Protein AF-A0A5R9R7L0-F1 (afdb_monomer_lite)

Foldseek 3Di:
DDDDDDPPPPVVVVVVVVVVVVPDPVLVLLVQLVVDQAVVSNQVSLVVVVWHWDDDPLWIWTDDVVVRDIDTNCVSVDGSVNCCVRHNDDDPPD

Secondary structure (DSSP, 8-state):
--------HHHHHHHHHHHHHS--HHHHHHHHHHH-SSHHHHHHHHHHTT-EEEEETTEEEEEETTTTEEEEGGGGT--HHHHHHHH-S-----

Radius of gyration: 19.69 Å; chains: 1; bounding box: 74×24×31 Å

Sequence (94 aa):
MSSSHAPLEDASIRRLADLLEQGTERERVFARLRAAKSWWAVGEILQQYGLSVIGNDGELFAVNFEQREFFALADCGHNMQVFEERLGPYTCEG

pLDDT: mean 80.38, std 15.88, range [40.28, 94.19]

Structure (mmCIF, N/CA/C/O backbone):
data_AF-A0A5R9R7L0-F1
#
_entry.id   AF-A0A5R9R7L0-F1
#
loop_
_atom_site.group_PDB
_atom_site.id
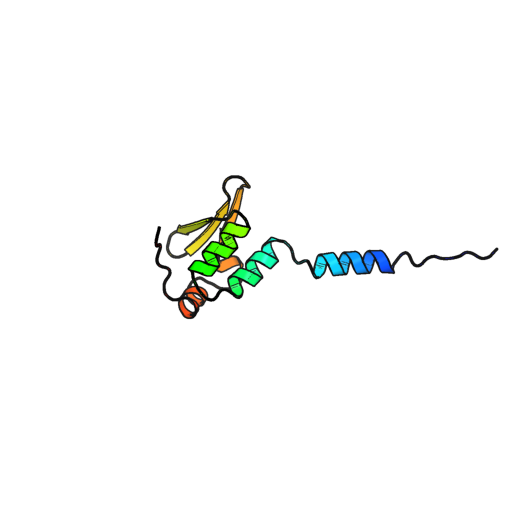_atom_site.type_symbol
_atom_site.label_atom_id
_atom_site.label_alt_id
_atom_site.label_comp_id
_atom_site.label_asym_id
_atom_site.label_entity_id
_atom_site.label_seq_id
_atom_site.pdbx_PDB_ins_code
_atom_site.Cartn_x
_atom_site.Cartn_y
_atom_site.Cartn_z
_atom_site.occupancy
_atom_site.B_iso_or_equiv
_atom_site.auth_seq_id
_atom_site.auth_comp_id
_atom_site.auth_asym_id
_atom_site.auth_atom_id
_atom_site.pdbx_PDB_model_num
ATOM 1 N N . MET A 1 1 ? -60.791 11.621 10.330 1.00 40.28 1 MET A N 1
ATOM 2 C CA . MET A 1 1 ? -59.567 11.076 10.953 1.00 40.28 1 MET A CA 1
ATOM 3 C C . MET A 1 1 ? -58.614 10.756 9.812 1.00 40.28 1 MET A C 1
ATOM 5 O O . MET A 1 1 ? -58.765 9.713 9.194 1.00 40.28 1 MET A O 1
ATOM 9 N N . SER A 1 2 ? -57.753 11.703 9.435 1.00 44.09 2 SER A N 1
ATOM 10 C CA . SER A 1 2 ? -56.795 11.520 8.336 1.00 44.09 2 SER A CA 1
ATOM 11 C C . SER A 1 2 ? -55.444 11.170 8.940 1.00 44.09 2 SER A C 1
ATOM 13 O O . SER A 1 2 ? -54.792 12.027 9.530 1.00 44.09 2 SER A O 1
ATOM 15 N N . SER A 1 3 ? -55.064 9.898 8.849 1.00 45.59 3 SER A N 1
ATOM 16 C CA . SER A 1 3 ? -53.746 9.431 9.267 1.00 45.59 3 SER A CA 1
ATOM 17 C C . SER A 1 3 ? -52.723 9.819 8.203 1.00 45.59 3 SER A C 1
ATOM 19 O O . SER A 1 3 ? -52.651 9.198 7.145 1.00 45.59 3 SER A O 1
ATOM 21 N N . SER A 1 4 ? -51.946 10.864 8.480 1.00 53.06 4 SER A N 1
ATOM 22 C CA . SER A 1 4 ? -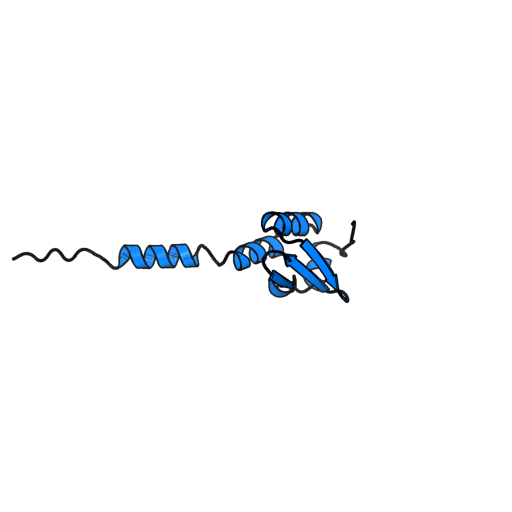50.747 11.214 7.718 1.00 53.06 4 SER A CA 1
ATOM 23 C C . SER A 1 4 ? -49.671 10.161 7.975 1.00 53.06 4 SER A C 1
ATOM 25 O O . SER A 1 4 ? -48.996 10.188 9.002 1.00 53.06 4 SER A O 1
ATOM 27 N N . HIS A 1 5 ? -49.529 9.210 7.057 1.00 50.88 5 HIS A N 1
ATOM 28 C CA . HIS A 1 5 ? -48.438 8.243 7.069 1.00 50.88 5 HIS A CA 1
ATOM 29 C C . HIS A 1 5 ? -47.206 8.916 6.447 1.00 50.88 5 HIS A C 1
ATOM 31 O O . HIS A 1 5 ? -47.106 9.047 5.228 1.00 50.88 5 HIS A O 1
ATOM 37 N N . ALA A 1 6 ? -46.304 9.436 7.281 1.00 55.62 6 ALA A N 1
ATOM 38 C CA . ALA A 1 6 ? -45.030 9.972 6.810 1.00 55.62 6 ALA A CA 1
ATOM 39 C C . ALA A 1 6 ? -44.158 8.833 6.232 1.00 55.62 6 ALA A C 1
ATOM 41 O O . ALA A 1 6 ? -44.160 7.730 6.788 1.00 55.62 6 ALA A O 1
ATOM 42 N N . PRO A 1 7 ? -43.405 9.066 5.142 1.00 49.16 7 PRO A N 1
ATOM 43 C CA . PRO A 1 7 ? -42.576 8.045 4.514 1.00 49.16 7 PRO A CA 1
ATOM 44 C C . PRO A 1 7 ? -41.293 7.848 5.334 1.00 49.16 7 PRO A C 1
ATOM 46 O O . PRO A 1 7 ? -40.297 8.538 5.141 1.00 49.16 7 PRO A O 1
ATOM 49 N N . LEU A 1 8 ? -41.321 6.916 6.287 1.00 54.72 8 LEU A N 1
ATOM 50 C CA . LEU A 1 8 ? -40.161 6.557 7.116 1.00 54.72 8 LEU A CA 1
ATOM 51 C C . LEU A 1 8 ? -39.098 5.732 6.352 1.00 54.72 8 LEU A C 1
ATOM 53 O O . LEU A 1 8 ? -37.989 5.551 6.852 1.00 54.72 8 LEU A O 1
ATOM 57 N N . GLU A 1 9 ? -39.406 5.264 5.138 1.00 55.91 9 GLU A N 1
ATOM 58 C CA . GLU A 1 9 ? -38.532 4.384 4.344 1.00 55.91 9 GLU A CA 1
ATOM 59 C C . GLU A 1 9 ? -37.428 5.113 3.553 1.00 55.91 9 GLU A C 1
ATOM 61 O O . GLU A 1 9 ? -36.350 4.547 3.374 1.00 55.91 9 GLU A O 1
ATOM 66 N N . ASP A 1 10 ? -37.607 6.380 3.156 1.00 60.16 10 ASP A N 1
ATOM 67 C CA . ASP A 1 10 ? -36.647 7.063 2.261 1.00 60.16 10 ASP A CA 1
ATOM 68 C C . ASP A 1 10 ? -35.312 7.390 2.954 1.00 60.16 10 ASP A C 1
ATOM 70 O O . ASP A 1 10 ? -34.236 7.166 2.403 1.00 60.16 10 ASP A O 1
ATOM 74 N N . ALA A 1 11 ? -35.357 7.847 4.210 1.00 61.47 11 ALA A N 1
ATOM 75 C CA . ALA A 1 11 ? -34.160 8.261 4.946 1.00 61.47 11 ALA A CA 1
ATOM 76 C C . ALA A 1 11 ? -33.247 7.083 5.333 1.00 61.47 11 ALA A C 1
ATOM 78 O O . ALA A 1 11 ? -32.027 7.237 5.404 1.00 61.47 11 ALA A O 1
ATOM 79 N N . SER A 1 12 ? -33.825 5.908 5.588 1.00 65.88 12 SER A N 1
ATOM 80 C CA . SER A 1 12 ? -33.076 4.700 5.957 1.00 65.88 12 SER A CA 1
ATOM 81 C C . SER A 1 12 ? -32.379 4.088 4.745 1.00 65.88 12 SER A C 1
ATOM 83 O O . SER A 1 12 ? -31.214 3.711 4.844 1.00 65.88 12 SER A O 1
ATOM 85 N N . ILE A 1 13 ? -33.052 4.071 3.588 1.00 69.31 13 ILE A N 1
ATOM 86 C CA . ILE A 1 13 ? -32.473 3.613 2.318 1.00 69.31 13 ILE A CA 1
ATOM 87 C C . ILE A 1 13 ? -31.341 4.546 1.886 1.00 69.31 13 ILE A C 1
ATOM 89 O O . ILE A 1 13 ? -30.275 4.070 1.512 1.00 69.31 13 ILE A O 1
ATOM 93 N N . ARG A 1 14 ? -31.518 5.866 2.022 1.00 62.50 14 ARG A N 1
ATOM 94 C CA . ARG A 1 14 ? -30.461 6.843 1.728 1.00 62.50 14 ARG A CA 1
ATOM 95 C C . ARG A 1 14 ? -29.248 6.705 2.637 1.00 62.50 14 ARG A C 1
ATOM 97 O O . ARG A 1 14 ? -28.137 6.805 2.149 1.00 62.50 14 ARG A O 1
ATOM 104 N N . ARG A 1 15 ? -29.436 6.438 3.933 1.00 62.62 15 ARG A N 1
ATOM 105 C CA . ARG A 1 15 ? -28.319 6.185 4.864 1.00 62.62 15 ARG A CA 1
ATOM 106 C C . ARG A 1 15 ? -27.597 4.873 4.577 1.00 62.62 15 ARG A C 1
ATOM 108 O O . ARG A 1 15 ? -26.385 4.822 4.719 1.00 62.62 15 ARG A O 1
ATOM 115 N N . LEU A 1 16 ? -28.325 3.828 4.184 1.00 62.38 16 LEU A N 1
ATOM 116 C CA . LEU A 1 16 ? -27.734 2.567 3.732 1.00 62.38 16 LEU A CA 1
ATOM 117 C C . LEU A 1 16 ? -26.961 2.757 2.426 1.00 62.38 16 LEU A C 1
ATOM 119 O O . LEU A 1 16 ? -25.850 2.260 2.326 1.00 62.38 16 LEU A O 1
ATOM 123 N N . ALA A 1 17 ? -27.507 3.507 1.468 1.00 61.91 17 ALA A N 1
ATOM 124 C CA . ALA A 1 17 ? -26.809 3.874 0.241 1.00 61.91 17 ALA A CA 1
ATOM 125 C C . ALA A 1 17 ? -25.560 4.709 0.544 1.00 61.91 17 ALA A C 1
ATOM 127 O O . ALA A 1 17 ? -24.500 4.361 0.057 1.00 61.91 17 ALA A O 1
ATOM 128 N N . ASP A 1 18 ? -25.639 5.703 1.432 1.00 57.97 18 ASP A N 1
ATOM 129 C CA . ASP A 1 18 ? -24.476 6.491 1.851 1.00 57.97 18 ASP A CA 1
ATOM 130 C C . ASP A 1 18 ? -23.425 5.596 2.528 1.00 57.97 18 ASP A C 1
ATOM 132 O O . ASP A 1 18 ? -22.265 5.667 2.167 1.00 57.97 18 ASP A O 1
ATOM 136 N N . LEU A 1 19 ? -23.813 4.660 3.407 1.00 57.78 19 LEU A N 1
ATOM 137 C CA . LEU A 1 19 ? -22.910 3.663 4.013 1.00 57.78 19 LEU A CA 1
ATOM 138 C C . LEU A 1 19 ? -22.311 2.667 3.003 1.00 57.78 19 LEU A C 1
ATOM 140 O O . LEU A 1 19 ? -21.211 2.167 3.222 1.00 57.78 19 LEU A O 1
ATOM 144 N N . LEU A 1 20 ? -23.028 2.353 1.923 1.00 56.78 20 LEU A N 1
ATOM 145 C CA . LEU A 1 20 ? -22.584 1.440 0.865 1.00 56.78 20 LEU A CA 1
ATOM 146 C C . LEU A 1 20 ? -21.700 2.152 -0.174 1.00 56.78 20 LEU A C 1
ATOM 148 O O . LEU A 1 20 ? -20.731 1.567 -0.652 1.00 56.78 20 LEU A O 1
ATOM 152 N N . GLU A 1 21 ? -21.996 3.413 -0.496 1.00 53.88 21 GLU A N 1
ATOM 153 C CA . GLU A 1 21 ? -21.172 4.300 -1.331 1.00 53.88 21 GLU A CA 1
ATOM 154 C C . GLU A 1 21 ? -19.914 4.752 -0.575 1.00 53.88 21 GLU A C 1
ATOM 156 O O . GLU A 1 21 ? -18.851 4.962 -1.159 1.00 53.88 21 GLU A O 1
ATOM 161 N N . GLN A 1 22 ? -20.001 4.798 0.753 1.00 50.19 22 GLN A N 1
ATOM 162 C CA . GLN A 1 22 ? -18.899 4.931 1.686 1.00 50.19 22 GLN A CA 1
ATOM 163 C C . GLN A 1 22 ? -18.340 3.564 2.080 1.00 50.19 22 GLN A C 1
ATOM 165 O O . GLN A 1 22 ? -18.249 3.278 3.274 1.00 50.19 22 GLN A O 1
ATOM 170 N N . GLY A 1 23 ? -17.915 2.754 1.100 1.00 58.56 23 GLY A N 1
ATOM 171 C CA . GLY A 1 23 ? -17.180 1.510 1.355 1.00 58.56 23 GLY A CA 1
ATOM 172 C C . GLY A 1 23 ? -16.197 1.677 2.520 1.00 58.56 23 GLY A C 1
ATOM 173 O O . GLY A 1 23 ? -15.652 2.776 2.704 1.00 58.56 23 GLY A O 1
ATOM 174 N N . THR A 1 24 ? -16.051 0.626 3.338 1.00 79.56 24 THR A N 1
ATOM 175 C CA . THR A 1 24 ? -15.304 0.676 4.607 1.00 79.56 24 THR A CA 1
ATOM 176 C C . THR A 1 24 ? -13.974 1.406 4.422 1.00 79.56 24 THR A C 1
ATOM 178 O O . THR A 1 24 ? -13.392 1.372 3.339 1.00 79.56 24 THR A O 1
ATOM 181 N N . GLU A 1 25 ? -13.473 2.089 5.453 1.00 79.75 25 GLU A N 1
ATOM 182 C CA . GLU A 1 25 ? -12.217 2.850 5.352 1.00 79.75 25 GLU A CA 1
ATOM 183 C C . GLU A 1 25 ? -11.091 2.025 4.701 1.00 79.75 25 GLU A C 1
ATOM 185 O O . GLU A 1 25 ? -10.400 2.505 3.802 1.00 79.75 25 GLU A O 1
ATOM 190 N N . ARG A 1 26 ? -11.044 0.728 5.025 1.00 84.06 26 ARG A N 1
ATOM 191 C CA . ARG A 1 26 ? -10.191 -0.285 4.397 1.00 84.06 26 ARG A CA 1
ATOM 192 C C . ARG A 1 26 ? -10.411 -0.451 2.888 1.00 84.06 26 ARG A C 1
ATOM 194 O O . ARG A 1 26 ? -9.445 -0.460 2.134 1.00 84.06 26 ARG A O 1
ATOM 201 N N . GLU A 1 27 ? -11.650 -0.538 2.415 1.00 86.94 27 GLU A N 1
ATOM 202 C CA . GLU A 1 27 ? -11.951 -0.625 0.979 1.00 86.94 27 GLU A CA 1
ATOM 203 C C . GLU A 1 27 ? -11.545 0.657 0.225 1.00 86.94 27 GLU A C 1
ATOM 205 O O . GLU A 1 27 ? -11.072 0.596 -0.912 1.00 86.94 27 GLU A O 1
ATOM 210 N N . ARG A 1 28 ? -11.632 1.833 0.867 1.00 88.38 28 ARG A N 1
ATOM 211 C CA . ARG A 1 28 ? -11.108 3.084 0.282 1.00 88.38 28 ARG A CA 1
ATOM 212 C C . ARG A 1 28 ? -9.591 3.057 0.163 1.00 88.38 28 ARG A C 1
ATOM 214 O O . ARG A 1 28 ? -9.067 3.438 -0.885 1.00 88.38 28 ARG A O 1
ATOM 221 N N . VAL A 1 29 ? -8.892 2.590 1.200 1.00 90.69 29 VAL A N 1
ATOM 222 C CA . VAL A 1 29 ? -7.438 2.371 1.151 1.00 90.69 29 VAL A CA 1
ATOM 223 C C . VAL A 1 29 ? -7.108 1.434 -0.005 1.00 90.69 29 VAL A C 1
ATOM 225 O O . VAL A 1 29 ? -6.289 1.771 -0.856 1.00 90.69 29 VAL A O 1
ATOM 228 N N . PHE A 1 30 ? -7.810 0.307 -0.113 1.00 92.81 30 PHE A N 1
ATOM 229 C CA . PHE A 1 30 ? -7.578 -0.688 -1.156 1.00 92.81 30 PHE A CA 1
ATOM 230 C C . PHE A 1 30 ? -7.829 -0.143 -2.560 1.00 92.81 30 PHE A C 1
ATOM 232 O O . PHE A 1 30 ? -7.029 -0.381 -3.464 1.00 92.81 30 PHE A O 1
ATOM 239 N N . ALA A 1 31 ? -8.896 0.628 -2.768 1.00 91.94 31 ALA A N 1
ATOM 240 C CA . ALA A 1 31 ? -9.154 1.289 -4.043 1.00 91.94 31 ALA A CA 1
ATOM 241 C C . ALA A 1 31 ? -8.024 2.264 -4.426 1.00 91.94 31 ALA A C 1
ATOM 243 O O . ALA A 1 31 ? -7.577 2.277 -5.576 1.00 91.94 31 ALA A O 1
ATOM 244 N N . ARG A 1 32 ? -7.507 3.041 -3.465 1.00 94.06 32 ARG A N 1
ATOM 245 C CA . ARG A 1 32 ? -6.394 3.977 -3.698 1.00 94.06 32 ARG A CA 1
ATOM 246 C C . ARG A 1 32 ? -5.081 3.250 -3.978 1.00 94.06 32 ARG A C 1
ATOM 248 O O . ARG A 1 32 ? -4.394 3.614 -4.929 1.00 94.06 32 ARG A O 1
ATOM 255 N N . LEU A 1 33 ? -4.767 2.199 -3.219 1.00 93.88 33 LEU A N 1
ATOM 256 C CA . LEU A 1 33 ? -3.598 1.343 -3.449 1.00 93.88 33 LEU A CA 1
ATOM 257 C C . LEU A 1 33 ? -3.639 0.722 -4.846 1.00 93.88 33 LEU A C 1
ATOM 259 O O . LEU A 1 33 ? -2.667 0.796 -5.597 1.00 93.88 33 LEU A O 1
ATOM 263 N N . ARG A 1 34 ? -4.803 0.203 -5.254 1.00 93.12 34 ARG A N 1
ATOM 264 C CA . ARG A 1 34 ? -5.008 -0.305 -6.612 1.00 93.12 34 ARG A CA 1
ATOM 265 C C . ARG A 1 34 ? -4.810 0.772 -7.673 1.00 93.12 34 ARG A C 1
ATOM 267 O O . ARG A 1 34 ? -4.305 0.446 -8.744 1.00 93.12 34 ARG A O 1
ATOM 274 N N . ALA A 1 35 ? -5.164 2.026 -7.413 1.00 93.12 35 ALA A N 1
ATOM 275 C CA . ALA A 1 35 ? -5.000 3.133 -8.356 1.00 93.12 35 ALA A CA 1
ATOM 276 C C . ALA A 1 35 ? -3.577 3.726 -8.397 1.00 93.12 35 ALA A C 1
ATOM 278 O O . ALA A 1 35 ? -3.262 4.461 -9.338 1.00 93.12 35 ALA A O 1
ATOM 279 N N . ALA A 1 36 ? -2.717 3.396 -7.426 1.00 93.56 36 ALA A N 1
ATOM 280 C CA . ALA A 1 36 ? -1.380 3.966 -7.295 1.00 93.56 36 ALA A CA 1
ATOM 281 C C . ALA A 1 36 ? -0.524 3.769 -8.560 1.00 93.56 36 ALA A C 1
ATOM 283 O O . ALA A 1 36 ? -0.627 2.762 -9.273 1.00 93.56 36 ALA A O 1
ATOM 284 N N . LYS A 1 37 ? 0.311 4.770 -8.855 1.00 92.00 37 LYS A N 1
ATOM 285 C CA . LYS A 1 37 ? 1.173 4.820 -10.051 1.00 92.00 37 LYS A CA 1
ATOM 286 C C . LYS A 1 37 ? 2.668 4.765 -9.735 1.00 92.00 37 LYS A C 1
ATOM 288 O O . LYS A 1 37 ? 3.467 4.713 -10.659 1.00 92.00 37 LYS A O 1
ATOM 293 N N . SER A 1 38 ? 3.039 4.756 -8.457 1.00 93.00 38 SER A N 1
ATOM 294 C CA . SER A 1 38 ? 4.415 4.567 -7.993 1.00 93.00 38 SER A CA 1
ATOM 295 C C . SER A 1 38 ? 4.431 3.991 -6.577 1.00 93.00 38 SER A C 1
ATOM 297 O O . SER A 1 38 ? 3.457 4.142 -5.835 1.00 93.00 38 SER A O 1
ATOM 299 N N . TRP A 1 39 ? 5.545 3.370 -6.183 1.00 91.50 39 TRP A N 1
ATOM 300 C CA . TRP A 1 39 ? 5.764 2.925 -4.800 1.00 91.50 39 TRP A CA 1
ATOM 301 C C . TRP A 1 39 ? 5.753 4.079 -3.800 1.00 91.50 39 TRP A C 1
ATOM 303 O O . TRP A 1 39 ? 5.227 3.940 -2.700 1.00 91.50 39 TRP A O 1
ATOM 313 N N . TRP A 1 40 ? 6.235 5.250 -4.218 1.00 91.81 40 TRP A N 1
ATOM 314 C CA . TRP A 1 40 ? 6.121 6.472 -3.428 1.00 91.81 40 TRP A CA 1
ATOM 315 C C . TRP A 1 40 ? 4.655 6.828 -3.134 1.00 91.81 40 TRP A C 1
ATOM 317 O O . TRP A 1 40 ? 4.301 7.069 -1.984 1.00 91.81 40 TRP A O 1
ATOM 327 N N . ALA A 1 41 ? 3.771 6.756 -4.139 1.00 93.06 41 ALA A N 1
ATOM 328 C CA . ALA A 1 41 ? 2.342 7.002 -3.943 1.00 93.06 41 ALA A CA 1
ATOM 329 C C . ALA A 1 41 ? 1.683 5.942 -3.043 1.00 93.06 41 ALA A C 1
ATOM 331 O O . ALA A 1 41 ? 0.797 6.275 -2.261 1.00 93.06 41 ALA A O 1
ATOM 332 N N . VAL A 1 42 ? 2.112 4.675 -3.127 1.00 92.75 42 VAL A N 1
ATOM 333 C CA . VAL A 1 42 ? 1.685 3.618 -2.191 1.00 92.75 42 VAL A CA 1
ATOM 334 C C . VAL A 1 42 ? 2.048 4.001 -0.754 1.00 92.75 42 VAL A C 1
ATOM 336 O O . VAL A 1 42 ? 1.183 3.946 0.119 1.00 92.75 42 VAL A O 1
ATOM 339 N N . GLY A 1 43 ? 3.283 4.455 -0.522 1.00 92.12 43 GLY A N 1
ATOM 340 C CA . GLY A 1 43 ? 3.737 4.942 0.781 1.00 92.12 43 GLY A CA 1
ATOM 341 C C . GLY A 1 43 ? 2.930 6.141 1.287 1.00 92.12 43 GLY A C 1
ATOM 342 O O . GLY A 1 43 ? 2.453 6.115 2.419 1.00 92.12 43 GLY A O 1
ATOM 343 N N . GLU A 1 44 ? 2.704 7.157 0.449 1.00 94.00 44 GLU A N 1
ATOM 344 C CA . GLU A 1 44 ? 1.892 8.326 0.818 1.00 94.00 44 GLU A CA 1
ATOM 345 C C . GLU A 1 44 ? 0.452 7.959 1.175 1.00 94.00 44 GLU A C 1
ATOM 347 O O . GLU A 1 44 ? -0.102 8.486 2.141 1.00 94.00 44 GLU A O 1
ATOM 352 N N . ILE A 1 45 ? -0.167 7.062 0.399 1.00 94.19 45 ILE A N 1
ATOM 353 C CA . ILE A 1 45 ? -1.516 6.581 0.689 1.00 94.19 45 ILE A CA 1
ATOM 354 C C . ILE A 1 45 ? -1.517 5.958 2.077 1.00 94.19 45 ILE A C 1
ATOM 356 O O . ILE A 1 45 ? -2.314 6.381 2.898 1.00 94.19 45 ILE A O 1
ATOM 360 N N . LEU A 1 46 ? -0.617 5.018 2.364 1.00 92.81 46 LEU A N 1
ATOM 361 C CA . LEU A 1 46 ? -0.572 4.334 3.657 1.00 92.81 46 LEU A CA 1
ATOM 362 C C . LEU A 1 46 ? -0.318 5.302 4.822 1.00 92.81 46 LEU A C 1
ATOM 364 O O . LEU A 1 46 ? -1.040 5.244 5.818 1.00 92.81 46 LEU A O 1
ATOM 368 N N . GLN A 1 47 ? 0.594 6.265 4.669 1.00 92.38 47 GLN A N 1
ATOM 369 C CA . GLN A 1 47 ? 0.855 7.279 5.695 1.00 92.38 47 GLN A CA 1
ATOM 370 C C . GLN A 1 47 ? -0.374 8.136 6.025 1.00 92.38 47 GLN A C 1
ATOM 372 O O . GLN A 1 47 ? -0.582 8.471 7.189 1.00 92.38 47 GLN A O 1
ATOM 377 N N . GLN A 1 48 ? -1.226 8.456 5.043 1.00 92.31 48 GLN A N 1
ATOM 378 C CA . GLN A 1 48 ? -2.472 9.198 5.296 1.00 92.31 48 GLN A CA 1
ATOM 379 C C . GLN A 1 48 ? -3.449 8.444 6.209 1.00 92.31 48 GLN A C 1
ATOM 381 O O . GLN A 1 48 ? -4.288 9.078 6.844 1.00 92.31 48 GLN A O 1
ATOM 386 N N . TYR A 1 49 ? -3.323 7.118 6.297 1.00 89.25 49 TYR A N 1
ATOM 387 C CA . TYR A 1 49 ? -4.094 6.264 7.205 1.00 89.25 49 TYR A CA 1
ATOM 388 C C . TYR A 1 49 ? -3.267 5.812 8.423 1.00 89.25 49 TYR A C 1
ATOM 390 O O . TYR A 1 49 ? -3.679 4.925 9.163 1.00 89.25 49 TYR A O 1
ATOM 398 N N . GLY A 1 50 ? -2.093 6.411 8.652 1.00 91.12 50 GLY A N 1
ATOM 399 C CA . GLY A 1 50 ? -1.212 6.061 9.769 1.00 91.12 50 GLY A CA 1
ATOM 400 C C . GLY A 1 50 ? -0.571 4.675 9.644 1.00 91.12 50 GLY A C 1
ATOM 401 O O . GLY A 1 50 ? -0.201 4.083 10.655 1.00 91.12 50 GLY A O 1
ATOM 402 N N . LEU A 1 51 ? -0.470 4.140 8.427 1.00 92.44 51 LEU A N 1
ATOM 403 C CA . LEU A 1 51 ? 0.126 2.839 8.138 1.00 92.44 51 LEU A CA 1
ATOM 404 C C . LEU A 1 51 ? 1.548 3.006 7.592 1.00 92.44 51 LEU A C 1
ATOM 406 O O . LEU A 1 51 ? 1.827 3.899 6.790 1.00 92.44 51 LEU A O 1
ATOM 410 N N . SER A 1 52 ? 2.423 2.081 7.971 1.00 90.88 52 SER A N 1
ATOM 411 C CA . SER A 1 52 ? 3.786 1.940 7.452 1.00 90.88 52 SER A CA 1
ATOM 412 C C . SER A 1 52 ? 3.916 0.665 6.624 1.00 90.88 52 SER A C 1
ATOM 414 O O . SER A 1 52 ? 3.235 -0.321 6.899 1.00 90.88 52 SER A O 1
ATOM 416 N N . VAL A 1 53 ? 4.809 0.662 5.631 1.00 90.56 53 VAL A N 1
ATOM 417 C CA . VAL A 1 53 ? 5.126 -0.543 4.847 1.00 90.56 53 VAL A CA 1
ATOM 418 C C . VAL A 1 53 ? 6.238 -1.329 5.530 1.00 90.56 53 VAL A C 1
ATOM 420 O O . VAL A 1 53 ? 7.280 -0.767 5.862 1.00 90.56 53 VAL A O 1
ATOM 423 N N . ILE A 1 54 ? 6.049 -2.636 5.683 1.00 90.06 54 ILE A N 1
ATOM 424 C CA . ILE A 1 54 ? 7.104 -3.585 6.048 1.00 90.06 54 ILE A CA 1
ATOM 425 C C . ILE A 1 54 ? 7.187 -4.685 4.991 1.00 90.06 54 ILE A C 1
ATOM 427 O O . ILE A 1 54 ? 6.166 -5.128 4.470 1.00 90.06 54 ILE A O 1
ATOM 431 N N . GLY A 1 55 ? 8.401 -5.124 4.668 1.00 87.50 55 GLY A N 1
ATOM 432 C CA . GLY A 1 55 ? 8.626 -6.277 3.799 1.00 87.50 55 GLY A CA 1
ATOM 433 C C . GLY A 1 55 ? 8.952 -7.526 4.611 1.00 87.50 55 GLY A C 1
ATOM 434 O O . GLY A 1 55 ? 9.733 -7.448 5.558 1.00 87.50 55 GLY A O 1
ATOM 435 N N . ASN A 1 56 ? 8.384 -8.669 4.230 1.00 84.81 56 ASN A N 1
ATOM 436 C CA . ASN A 1 56 ? 8.734 -9.979 4.772 1.00 84.81 56 ASN A CA 1
ATOM 437 C C . ASN A 1 56 ? 8.662 -11.047 3.669 1.00 84.81 56 ASN A C 1
ATOM 439 O O . ASN A 1 56 ? 7.614 -11.211 3.054 1.00 84.81 56 ASN A O 1
ATOM 443 N N . ASP A 1 57 ? 9.770 -11.752 3.415 1.00 83.00 57 ASP A N 1
ATOM 444 C CA . ASP A 1 57 ? 9.868 -12.855 2.436 1.00 83.00 57 ASP A CA 1
ATOM 445 C C . ASP A 1 57 ? 9.286 -12.554 1.035 1.00 83.00 57 ASP A C 1
ATOM 447 O O . ASP A 1 57 ? 8.681 -13.407 0.390 1.00 83.00 57 ASP A O 1
ATOM 451 N N . GLY A 1 58 ? 9.481 -11.328 0.535 1.00 82.25 58 GLY A N 1
ATOM 452 C CA . GLY A 1 58 ? 8.992 -10.916 -0.789 1.00 82.25 58 GLY A CA 1
ATOM 453 C C . GLY A 1 58 ? 7.527 -10.471 -0.816 1.00 82.25 58 GLY A C 1
ATOM 454 O O . GLY A 1 58 ? 7.003 -10.163 -1.883 1.00 82.25 58 GLY A O 1
ATOM 455 N N . GLU A 1 59 ? 6.876 -10.386 0.340 1.00 86.94 59 GLU A N 1
ATOM 456 C CA . GLU A 1 59 ? 5.549 -9.803 0.496 1.00 86.94 59 GLU A CA 1
ATOM 457 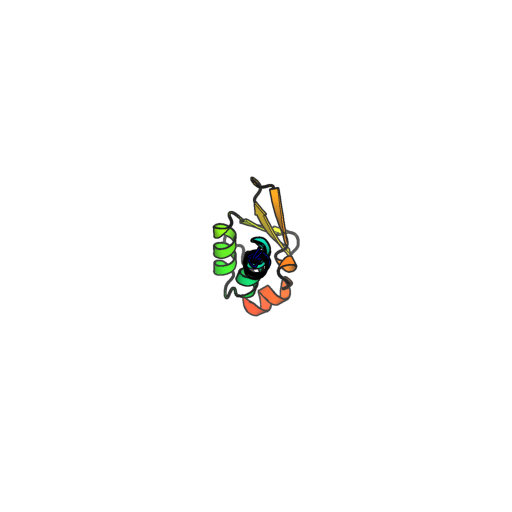C C . GLU A 1 59 ? 5.632 -8.478 1.263 1.00 86.94 59 GLU A C 1
ATOM 459 O O . GLU A 1 59 ? 6.476 -8.296 2.145 1.00 86.94 59 GLU A O 1
ATOM 464 N N . LEU A 1 60 ? 4.764 -7.530 0.905 1.00 90.56 60 LEU A N 1
ATOM 465 C CA . LEU A 1 60 ? 4.660 -6.239 1.576 1.00 90.56 60 LEU A CA 1
ATOM 466 C C . LEU A 1 60 ? 3.395 -6.183 2.420 1.00 90.56 60 LEU A C 1
ATOM 468 O O . LEU A 1 60 ? 2.307 -6.530 1.958 1.00 90.56 60 LEU A O 1
ATOM 472 N N . PHE A 1 61 ? 3.537 -5.656 3.627 1.00 91.38 61 PHE A N 1
ATOM 473 C CA . PHE A 1 61 ? 2.457 -5.486 4.585 1.00 91.38 61 PHE A CA 1
ATOM 474 C C . PHE A 1 61 ? 2.332 -4.024 4.984 1.00 91.38 61 PHE A C 1
ATOM 476 O O . PHE A 1 61 ? 3.331 -3.325 5.146 1.00 91.38 61 PHE A O 1
ATOM 483 N N . ALA A 1 62 ? 1.097 -3.577 5.169 1.00 93.25 62 ALA A N 1
ATOM 484 C CA . ALA A 1 62 ? 0.771 -2.298 5.770 1.00 93.25 62 ALA A CA 1
ATOM 485 C C . ALA A 1 62 ? 0.440 -2.511 7.248 1.00 93.25 62 ALA A C 1
ATOM 487 O O . ALA A 1 62 ? -0.386 -3.365 7.584 1.00 93.25 62 ALA A O 1
ATOM 488 N N . VAL A 1 63 ? 1.093 -1.751 8.127 1.00 93.62 63 VAL A N 1
ATOM 489 C CA . VAL A 1 63 ? 0.993 -1.939 9.578 1.00 93.62 63 VAL A CA 1
ATOM 490 C C . VAL A 1 63 ? 0.810 -0.631 10.329 1.00 93.62 63 VAL A C 1
ATOM 492 O O . VAL A 1 63 ? 1.473 0.362 10.040 1.00 93.62 63 VAL A O 1
ATOM 495 N N . ASN A 1 64 ? -0.048 -0.659 11.343 1.00 91.88 64 ASN A N 1
ATOM 496 C CA . ASN A 1 64 ? -0.142 0.356 12.383 1.00 91.88 64 ASN A CA 1
ATOM 497 C C . ASN A 1 64 ? -0.096 -0.355 13.741 1.00 91.88 64 ASN A C 1
ATOM 499 O O . ASN A 1 64 ? -1.058 -0.997 14.168 1.00 91.88 64 ASN A O 1
ATOM 503 N N . PHE A 1 65 ? 1.041 -0.246 14.429 1.00 87.50 65 PHE A N 1
ATOM 504 C CA . PHE A 1 65 ? 1.254 -0.925 15.709 1.00 87.50 65 PHE A CA 1
ATOM 505 C C . PHE A 1 65 ? 0.424 -0.334 16.854 1.00 87.50 65 PHE A C 1
ATOM 507 O O . PHE A 1 65 ? 0.064 -1.064 17.777 1.00 87.50 65 PHE A O 1
ATOM 514 N N . GLU A 1 66 ? 0.092 0.957 16.795 1.00 90.00 66 GLU A N 1
ATOM 515 C CA . GLU A 1 66 ? -0.707 1.630 17.824 1.00 90.00 66 GLU A CA 1
ATOM 516 C C . GLU A 1 66 ? -2.161 1.153 17.787 1.00 90.00 66 GLU A C 1
ATOM 518 O O . GLU A 1 66 ? -2.746 0.830 18.821 1.00 90.00 66 GLU A O 1
ATOM 523 N N . GLN A 1 67 ? -2.722 1.036 16.582 1.00 85.38 67 GLN A N 1
ATOM 524 C CA . GLN A 1 67 ? -4.094 0.578 16.353 1.00 85.38 67 GLN A CA 1
ATOM 525 C C . GLN A 1 67 ? -4.209 -0.949 16.221 1.00 85.38 67 GLN A C 1
ATOM 527 O O . GLN A 1 67 ? -5.316 -1.477 16.134 1.00 85.38 67 GLN A O 1
ATOM 532 N N . ARG A 1 68 ? -3.076 -1.669 16.251 1.00 88.44 68 ARG A N 1
ATOM 533 C CA . ARG A 1 68 ? -2.977 -3.119 15.999 1.00 88.44 68 ARG A CA 1
ATOM 534 C C . ARG A 1 68 ? -3.590 -3.524 14.656 1.00 88.44 68 ARG A C 1
ATOM 536 O O . ARG A 1 68 ? -4.181 -4.597 14.537 1.00 88.44 68 ARG A O 1
ATOM 543 N N . GLU A 1 69 ? -3.436 -2.666 13.654 1.00 88.44 69 GLU A N 1
ATOM 544 C CA . GLU A 1 69 ? -3.878 -2.939 12.294 1.00 88.44 69 GLU A CA 1
ATOM 545 C C . GLU A 1 69 ? -2.728 -3.521 11.471 1.00 88.44 69 GLU A C 1
ATOM 547 O O . GLU A 1 69 ? -1.588 -3.056 11.533 1.00 88.44 69 GLU A O 1
ATOM 552 N N . PHE A 1 70 ? -3.038 -4.567 10.713 1.00 89.50 70 PHE A N 1
ATOM 553 C CA . PHE A 1 70 ? -2.104 -5.263 9.840 1.00 89.50 70 PHE A CA 1
ATOM 554 C C . PHE A 1 70 ? -2.873 -5.842 8.652 1.00 89.50 70 PHE A C 1
ATOM 556 O O . PHE A 1 70 ? -3.924 -6.469 8.834 1.00 89.50 70 PHE A O 1
ATOM 563 N N . PHE A 1 71 ? -2.352 -5.652 7.442 1.00 91.19 71 PHE A N 1
ATOM 564 C CA . PHE A 1 71 ? -2.838 -6.334 6.246 1.00 91.19 71 PHE A CA 1
ATOM 565 C C . PHE A 1 71 ? -1.745 -6.476 5.189 1.00 91.19 71 PHE A C 1
ATOM 567 O O . PHE A 1 71 ? -0.828 -5.657 5.111 1.00 91.19 71 PHE A O 1
ATOM 574 N N . ALA A 1 72 ? -1.854 -7.508 4.358 1.00 91.88 72 ALA A N 1
ATOM 575 C CA . ALA A 1 72 ? -0.975 -7.668 3.209 1.00 91.88 72 ALA A CA 1
ATOM 576 C C . ALA A 1 72 ? -1.381 -6.685 2.111 1.00 91.88 72 ALA A C 1
ATOM 578 O O . ALA A 1 72 ? -2.570 -6.513 1.850 1.00 91.88 72 ALA A O 1
ATOM 579 N N . 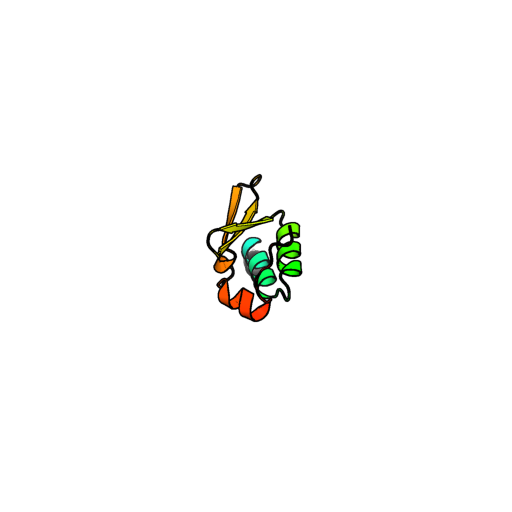LEU A 1 73 ? -0.430 -6.093 1.382 1.00 91.38 73 LEU A N 1
ATOM 580 C CA . LEU A 1 73 ? -0.774 -5.313 0.184 1.00 91.38 73 LEU A CA 1
ATOM 581 C C . LEU A 1 73 ? -1.553 -6.172 -0.827 1.00 91.38 73 LEU A C 1
ATOM 583 O O . LEU A 1 73 ? -2.410 -5.646 -1.537 1.00 91.38 73 LEU A O 1
ATOM 587 N N . ALA A 1 74 ? -1.327 -7.490 -0.828 1.00 90.38 74 ALA A N 1
ATOM 588 C CA . ALA A 1 74 ? -2.093 -8.454 -1.612 1.00 90.38 74 ALA A CA 1
ATOM 589 C C . ALA A 1 74 ? -3.607 -8.428 -1.322 1.00 90.38 74 ALA A C 1
ATOM 591 O O . ALA A 1 74 ? -4.408 -8.658 -2.234 1.00 90.38 74 ALA A O 1
ATOM 592 N N . ASP A 1 75 ? -4.013 -8.061 -0.101 1.00 90.31 75 ASP A N 1
ATOM 593 C CA . ASP A 1 75 ? -5.419 -7.995 0.311 1.00 90.31 75 ASP A CA 1
ATOM 594 C C . ASP A 1 75 ? -6.214 -6.936 -0.467 1.00 90.31 75 ASP A C 1
ATOM 596 O O . ASP A 1 75 ? -7.438 -7.024 -0.544 1.00 90.31 75 ASP A O 1
ATOM 600 N N . CYS A 1 76 ? -5.548 -5.956 -1.098 1.00 89.94 76 CYS A N 1
ATOM 601 C CA . CYS A 1 76 ? -6.232 -4.963 -1.931 1.00 89.94 76 CYS A CA 1
ATOM 602 C C . CYS A 1 76 ? -6.690 -5.506 -3.297 1.00 89.94 76 CYS A C 1
ATOM 604 O O . CYS A 1 76 ? -7.297 -4.765 -4.070 1.00 89.94 76 CYS A O 1
ATOM 606 N N . GLY A 1 77 ? -6.409 -6.776 -3.608 1.00 86.75 77 GLY A N 1
ATOM 607 C CA . GLY A 1 77 ? -6.809 -7.437 -4.853 1.00 86.75 77 GLY A CA 1
ATOM 608 C C . GLY A 1 77 ? -5.735 -7.455 -5.945 1.00 86.75 77 GLY A C 1
ATOM 609 O O . GLY A 1 77 ? -5.996 -7.948 -7.041 1.00 86.75 77 GLY A O 1
ATOM 610 N N . HIS A 1 78 ? -4.533 -6.948 -5.664 1.00 87.31 78 HIS A N 1
ATOM 611 C CA . HIS A 1 78 ? -3.351 -7.099 -6.514 1.00 87.31 78 HIS A CA 1
ATOM 612 C C . HIS A 1 78 ? -2.263 -7.813 -5.724 1.00 87.31 78 HIS A C 1
ATOM 614 O O . HIS A 1 78 ? -1.830 -7.300 -4.699 1.00 87.31 78 HIS A O 1
ATOM 620 N N . ASN A 1 79 ? -1.798 -8.966 -6.205 1.00 87.75 79 ASN A N 1
ATOM 621 C CA . ASN A 1 79 ? -0.629 -9.613 -5.615 1.00 87.75 79 ASN A CA 1
ATOM 622 C C . ASN A 1 79 ? 0.644 -8.774 -5.859 1.00 87.75 79 ASN A C 1
ATOM 624 O O . ASN A 1 79 ? 0.643 -7.819 -6.642 1.00 87.75 79 ASN A O 1
ATOM 628 N N . MET A 1 80 ? 1.739 -9.147 -5.195 1.00 86.69 80 MET A N 1
ATOM 629 C CA . MET A 1 80 ? 3.009 -8.424 -5.306 1.00 86.69 80 MET A CA 1
ATOM 630 C C . MET A 1 80 ? 3.510 -8.327 -6.756 1.00 86.69 80 MET A C 1
ATOM 632 O O . MET A 1 80 ? 3.968 -7.268 -7.170 1.00 86.69 80 MET A O 1
ATOM 636 N N . GLN A 1 81 ? 3.332 -9.380 -7.561 1.00 89.75 81 GLN A N 1
ATOM 637 C CA . GLN A 1 81 ? 3.719 -9.379 -8.974 1.00 89.75 81 GLN A CA 1
ATOM 638 C C . GLN A 1 81 ? 2.994 -8.285 -9.770 1.00 89.75 81 GLN A C 1
ATOM 640 O O . GLN A 1 81 ? 3.637 -7.525 -10.485 1.00 89.75 81 GLN A O 1
ATOM 645 N N . VAL A 1 82 ? 1.677 -8.142 -9.599 1.00 89.94 82 VAL A N 1
ATOM 646 C CA . VAL A 1 82 ? 0.892 -7.095 -10.276 1.00 89.94 82 VAL A CA 1
ATOM 647 C C . VAL A 1 82 ? 1.351 -5.699 -9.853 1.00 89.94 82 VAL A C 1
ATOM 649 O O . VAL A 1 82 ? 1.338 -4.765 -10.659 1.00 89.94 82 VAL A O 1
ATOM 652 N N . PHE A 1 83 ? 1.754 -5.531 -8.594 1.00 89.31 83 PHE A N 1
ATOM 653 C CA . PHE A 1 83 ? 2.363 -4.283 -8.152 1.00 89.31 83 PHE A CA 1
ATOM 654 C C . PHE A 1 83 ? 3.707 -4.039 -8.840 1.00 89.31 83 PHE A C 1
ATOM 656 O O . PHE A 1 83 ? 3.904 -2.954 -9.379 1.00 89.31 83 PHE A O 1
ATOM 663 N N . GLU A 1 84 ? 4.595 -5.029 -8.891 1.00 90.56 84 GLU A N 1
ATOM 664 C CA . GLU A 1 84 ? 5.909 -4.885 -9.523 1.00 90.56 84 GLU A CA 1
ATOM 665 C C . GLU A 1 84 ? 5.829 -4.632 -11.031 1.00 90.56 84 GLU A C 1
ATOM 667 O O . GLU A 1 84 ? 6.531 -3.770 -11.554 1.00 90.56 84 GLU A O 1
ATOM 672 N N . GLU A 1 85 ? 4.924 -5.310 -11.737 1.00 92.12 85 GLU A N 1
ATOM 673 C CA . GLU A 1 85 ? 4.692 -5.093 -13.170 1.00 92.12 85 GLU A CA 1
ATOM 674 C C . GLU A 1 85 ? 4.242 -3.658 -13.468 1.00 92.12 85 GLU A C 1
ATOM 676 O O . GLU A 1 85 ? 4.553 -3.098 -14.521 1.00 92.12 85 GLU A O 1
ATOM 681 N N . ARG A 1 86 ? 3.501 -3.046 -12.540 1.00 92.75 86 ARG A N 1
ATOM 682 C CA . ARG A 1 86 ? 2.941 -1.704 -12.712 1.00 92.75 86 ARG A CA 1
ATOM 683 C C . ARG A 1 86 ? 3.834 -0.590 -12.193 1.00 92.75 86 ARG A C 1
ATOM 685 O O . ARG A 1 86 ? 3.821 0.499 -12.761 1.00 92.75 86 ARG A O 1
ATOM 692 N N . LEU A 1 87 ? 4.495 -0.823 -11.066 1.00 92.19 87 LEU A N 1
ATOM 693 C CA . LEU A 1 87 ? 5.231 0.185 -10.306 1.00 92.19 87 LEU A CA 1
ATOM 694 C C . LEU A 1 87 ? 6.751 0.035 -10.457 1.00 92.19 87 LEU A C 1
ATOM 696 O O . LEU A 1 87 ? 7.485 0.934 -10.050 1.00 92.19 87 LEU A O 1
ATOM 700 N N . GLY A 1 88 ? 7.217 -1.067 -11.050 1.00 90.56 88 GLY A N 1
ATOM 701 C CA . GLY A 1 88 ? 8.613 -1.494 -11.026 1.00 90.56 88 GLY A CA 1
ATOM 702 C C . GLY A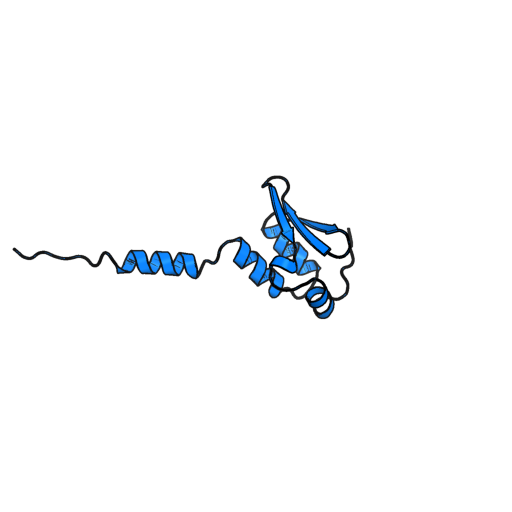 1 88 ? 8.943 -2.310 -9.770 1.00 90.56 88 GLY A C 1
ATOM 703 O O . GLY A 1 88 ? 8.096 -2.455 -8.889 1.00 90.56 88 GLY A O 1
ATOM 704 N N . PRO A 1 89 ? 10.168 -2.844 -9.650 1.00 88.31 89 PRO A N 1
ATOM 705 C CA . PRO A 1 89 ? 10.591 -3.558 -8.448 1.00 88.31 89 PRO A CA 1
ATOM 706 C C . PRO A 1 89 ? 10.499 -2.649 -7.218 1.00 88.31 89 PRO A C 1
ATOM 708 O O . PRO A 1 89 ? 10.839 -1.465 -7.288 1.00 88.31 89 PRO A O 1
ATOM 711 N N . TYR A 1 90 ? 10.043 -3.195 -6.090 1.00 83.62 90 TYR A N 1
ATOM 712 C CA . TYR A 1 90 ? 10.032 -2.443 -4.840 1.00 83.62 90 TYR A CA 1
ATOM 713 C C . TYR A 1 90 ? 11.461 -2.271 -4.325 1.00 83.62 90 TYR A C 1
ATOM 715 O O . TYR A 1 90 ? 12.115 -3.227 -3.909 1.00 83.62 90 TYR A O 1
ATOM 723 N N . THR A 1 91 ? 11.951 -1.038 -4.347 1.00 76.62 91 THR A N 1
ATOM 724 C CA . THR A 1 91 ? 13.199 -0.661 -3.690 1.00 76.62 91 THR A CA 1
ATOM 725 C C . THR A 1 91 ? 12.849 -0.10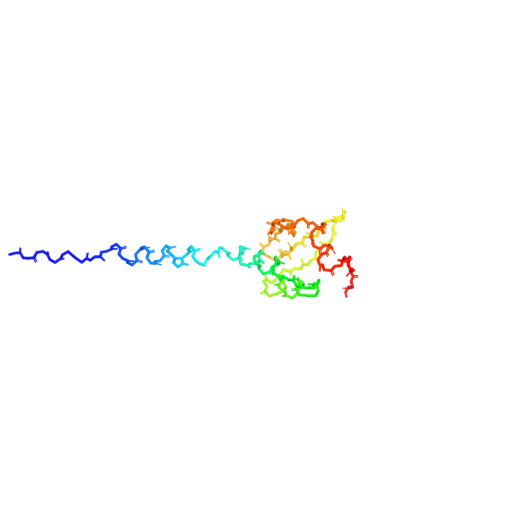5 -2.319 1.00 76.62 91 THR A C 1
ATOM 727 O O . THR A 1 91 ? 12.224 0.951 -2.231 1.00 76.62 91 THR A O 1
ATOM 730 N N . CYS A 1 92 ? 13.240 -0.808 -1.252 1.00 62.81 92 CYS A N 1
ATOM 731 C CA . CYS A 1 92 ? 13.258 -0.254 0.102 1.00 62.81 92 CYS A CA 1
ATOM 732 C C . CYS A 1 92 ? 14.272 0.900 0.148 1.00 62.81 92 CYS A C 1
ATOM 734 O O . CYS A 1 92 ? 15.397 0.719 0.609 1.00 62.81 92 CYS A O 1
ATOM 736 N N . GLU A 1 93 ? 13.925 2.067 -0.381 1.00 55.56 93 GLU A N 1
ATOM 737 C CA . GLU A 1 93 ? 14.643 3.285 -0.031 1.00 55.56 93 GLU A CA 1
ATOM 738 C C . GLU A 1 93 ? 14.096 3.701 1.336 1.00 55.56 93 GLU A C 1
ATOM 740 O O . GLU A 1 93 ? 12.910 4.006 1.470 1.00 55.56 93 GLU A O 1
ATOM 745 N N . GLY A 1 94 ? 14.939 3.497 2.353 1.00 45.00 94 GLY A N 1
ATOM 746 C CA . GLY A 1 94 ? 14.600 3.586 3.775 1.00 45.00 94 GLY A CA 1
ATOM 747 C C . GLY A 1 94 ? 14.269 4.979 4.283 1.00 45.00 94 GLY A C 1
ATOM 748 O O . GLY A 1 94 ? 14.596 5.976 3.602 1.00 45.00 94 GLY A O 1
#

Organism: NCBI:txid2571105